Protein AF-A0A820DT49-F1 (afdb_monomer_lite)

Secondary structure (DSSP, 8-state):
------PPPP---TT-----EEEES--SHHHHHHHHHHHHTT-EEEEE--

InterPro domains:
  IPR036291 NAD(P)-binding domain superfamily [SSF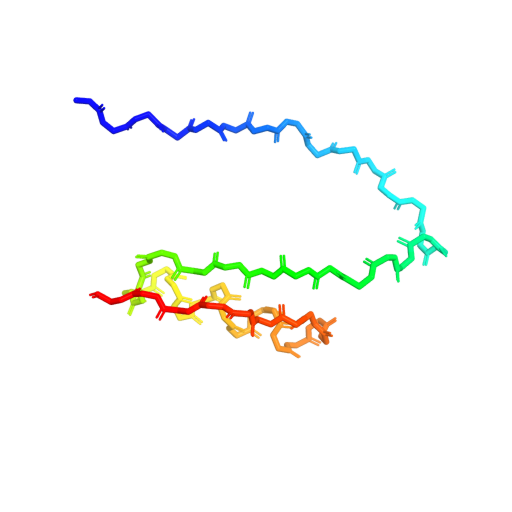51735] (20-49)

pLDDT: mean 74.95, std 18.06, range [35.5, 95.31]

Structure (mmCIF, N/CA/C/O backbone):
data_AF-A0A820DT49-F1
#
_entry.id   AF-A0A820DT49-F1
#
loop_
_atom_site.group_PDB
_atom_site.id
_atom_site.type_symbol
_atom_site.label_atom_id
_atom_site.label_alt_id
_atom_site.label_comp_id
_atom_site.label_asym_id
_atom_site.label_entity_id
_atom_site.label_seq_id
_atom_site.pdbx_PDB_ins_code
_atom_site.Cartn_x
_atom_site.Cartn_y
_atom_site.Cartn_z
_atom_site.occupancy
_atom_site.B_iso_or_equiv
_atom_site.auth_seq_id
_atom_site.auth_comp_id
_atom_site.auth_asym_id
_atom_site.auth_atom_id
_atom_site.pdbx_PDB_model_num
ATOM 1 N N . SER A 1 1 ? 2.588 6.836 -26.111 1.00 35.50 1 SER A N 1
ATOM 2 C CA . SER A 1 1 ? 1.597 7.578 -25.310 1.00 35.50 1 SER A CA 1
ATOM 3 C C . SER A 1 1 ? 0.936 6.648 -24.311 1.00 35.50 1 SER A C 1
ATOM 5 O O . SER A 1 1 ? 0.221 5.751 -24.731 1.00 35.50 1 SER A O 1
ATOM 7 N N . PHE A 1 2 ? 1.207 6.803 -23.013 1.00 43.50 2 PHE A N 1
ATOM 8 C CA . PHE A 1 2 ? 0.465 6.094 -21.963 1.00 43.50 2 PHE A CA 1
ATOM 9 C C . PHE A 1 2 ? -0.790 6.914 -21.644 1.00 43.50 2 PHE A C 1
ATOM 11 O O . PHE A 1 2 ? -0.691 7.995 -21.071 1.00 43.50 2 PHE A O 1
ATOM 18 N N . GLY A 1 3 ? -1.951 6.453 -22.110 1.00 39.12 3 GLY A N 1
ATOM 19 C CA . GLY A 1 3 ? -3.229 7.117 -21.867 1.00 39.12 3 GLY A CA 1
ATOM 20 C C . GLY A 1 3 ? -3.792 6.723 -20.506 1.00 39.12 3 GLY A C 1
ATOM 21 O O . GLY A 1 3 ? -4.049 5.546 -20.263 1.00 39.12 3 GLY A O 1
ATOM 22 N N . TYR A 1 4 ? -4.005 7.697 -19.624 1.00 48.25 4 TYR A N 1
ATOM 23 C CA . TYR A 1 4 ? -4.777 7.494 -18.401 1.00 48.25 4 TYR A CA 1
ATOM 24 C C . TYR A 1 4 ? -6.262 7.560 -18.770 1.00 48.25 4 TYR A C 1
ATOM 26 O O . TYR A 1 4 ? -6.767 8.606 -19.174 1.00 48.25 4 TYR A O 1
ATOM 34 N N . SER A 1 5 ? -6.963 6.429 -18.692 1.00 46.84 5 SER A N 1
ATOM 35 C CA . SER A 1 5 ? -8.415 6.396 -18.872 1.00 46.84 5 SER A CA 1
ATOM 36 C C . SER A 1 5 ? -9.079 6.840 -17.569 1.00 46.84 5 SER A C 1
ATOM 38 O O . SER A 1 5 ? -9.251 6.046 -16.646 1.00 46.84 5 SER A O 1
ATOM 40 N N . THR A 1 6 ? -9.432 8.122 -17.475 1.00 48.62 6 THR A N 1
ATOM 41 C CA . THR A 1 6 ? -10.275 8.632 -16.387 1.00 48.62 6 THR A CA 1
ATOM 42 C C . THR A 1 6 ? -11.709 8.176 -16.639 1.00 48.62 6 THR A C 1
ATOM 44 O O . THR A 1 6 ? -12.452 8.805 -17.393 1.00 48.62 6 THR A O 1
ATOM 47 N N . ARG A 1 7 ? -12.111 7.052 -16.037 1.00 57.22 7 ARG A N 1
ATOM 48 C CA . ARG A 1 7 ? -13.534 6.699 -15.949 1.00 57.22 7 ARG A CA 1
ATOM 49 C C . ARG A 1 7 ? -14.202 7.644 -14.950 1.00 57.22 7 ARG A C 1
ATOM 51 O O . ARG A 1 7 ? -13.651 7.905 -13.886 1.00 57.22 7 ARG A O 1
ATOM 58 N N . ARG A 1 8 ? -15.373 8.179 -15.310 1.00 55.25 8 ARG A N 1
ATOM 59 C CA . ARG A 1 8 ? -16.172 9.028 -14.416 1.00 55.25 8 ARG A CA 1
ATOM 60 C C . ARG A 1 8 ? -16.559 8.237 -13.170 1.00 55.25 8 ARG A C 1
ATOM 62 O O . ARG A 1 8 ? -17.079 7.129 -13.281 1.00 55.25 8 ARG A O 1
ATOM 69 N N . PHE A 1 9 ? -16.331 8.835 -12.009 1.00 59.16 9 PHE A N 1
ATOM 70 C CA . PHE A 1 9 ? -16.813 8.319 -10.737 1.00 59.16 9 PHE A CA 1
ATOM 71 C C . PHE A 1 9 ? -18.320 8.563 -10.652 1.00 59.16 9 PHE A C 1
ATOM 73 O O . PHE A 1 9 ? -18.776 9.702 -10.745 1.00 59.16 9 PHE A O 1
ATOM 80 N N . HIS A 1 10 ? -19.093 7.490 -10.513 1.00 53.78 10 HIS A N 1
ATOM 81 C CA . HIS A 1 10 ? -20.482 7.593 -10.087 1.00 53.78 10 HIS A CA 1
ATOM 82 C C . HIS A 1 10 ? -20.485 7.758 -8.564 1.00 53.78 10 HIS A C 1
ATOM 84 O O . HIS A 1 10 ? -19.742 7.064 -7.872 1.00 53.78 10 HIS A O 1
ATOM 90 N N . HIS A 1 11 ? -21.280 8.696 -8.047 1.00 51.09 11 HIS A N 1
ATOM 91 C CA . HIS A 1 11 ? -21.487 8.848 -6.609 1.00 51.09 11 HIS A CA 1
ATOM 92 C C . HIS A 1 11 ? -22.212 7.595 -6.101 1.00 51.09 11 HIS A C 1
ATOM 94 O O . HIS A 1 11 ? -23.411 7.442 -6.331 1.00 51.09 11 HIS A O 1
ATOM 100 N N . LEU A 1 12 ? -21.466 6.658 -5.511 1.00 61.34 12 LEU A N 1
ATOM 101 C CA . LEU A 1 12 ? -22.043 5.481 -4.872 1.00 61.34 12 LEU A CA 1
ATOM 102 C C . LEU A 1 12 ? -22.701 5.933 -3.568 1.00 61.34 12 LEU A C 1
ATOM 104 O O . LEU A 1 12 ? -22.086 6.633 -2.763 1.00 61.34 12 LEU A O 1
ATOM 108 N N . SER A 1 13 ? -23.967 5.555 -3.391 1.00 55.59 13 SER A N 1
ATOM 109 C CA . SER A 1 13 ? -24.671 5.677 -2.116 1.00 55.59 13 SER A CA 1
ATOM 110 C C . SER A 1 13 ? -23.831 5.018 -1.012 1.00 55.59 13 SER A C 1
ATOM 112 O O . SER A 1 13 ? -23.315 3.922 -1.242 1.00 55.59 13 SER A O 1
ATOM 114 N N . PRO A 1 14 ? -23.716 5.612 0.191 1.00 61.78 14 PRO A N 1
ATOM 115 C CA . PRO A 1 14 ? -22.922 5.058 1.294 1.00 61.78 14 PRO A CA 1
ATOM 116 C C . PRO A 1 14 ? -23.391 3.670 1.773 1.00 61.78 14 PRO A C 1
ATOM 118 O O . PRO A 1 14 ? -22.713 3.051 2.586 1.00 61.78 14 PRO A O 1
ATOM 121 N N . HIS A 1 15 ? -24.530 3.176 1.276 1.00 55.62 15 HIS A N 1
ATOM 122 C CA . HIS A 1 15 ? -25.093 1.869 1.616 1.00 55.62 15 HIS A CA 1
ATOM 123 C C . HIS A 1 15 ? -24.854 0.767 0.573 1.00 55.62 15 HIS A C 1
ATOM 125 O O . HIS A 1 15 ? -25.096 -0.396 0.884 1.00 55.62 15 HIS A O 1
ATOM 131 N N . ASP A 1 16 ? -24.329 1.092 -0.612 1.00 57.06 16 ASP A N 1
ATOM 132 C CA . ASP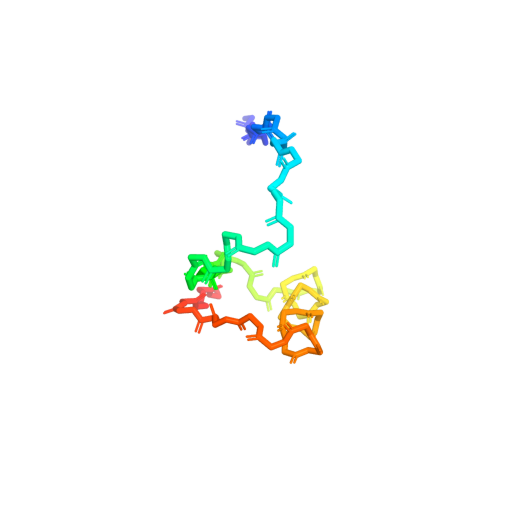 A 1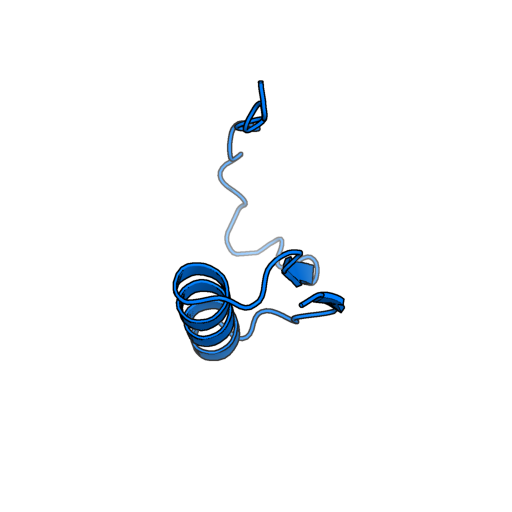 16 ? -23.839 0.096 -1.574 1.00 57.06 16 ASP A CA 1
ATOM 133 C C . ASP A 1 16 ? -22.336 -0.112 -1.365 1.00 57.06 16 ASP A C 1
ATOM 135 O O . ASP A 1 16 ? -21.512 0.092 -2.259 1.00 57.06 16 ASP A O 1
ATOM 139 N N . SER A 1 17 ? -21.955 -0.521 -0.154 1.00 56.22 17 SER A N 1
ATOM 140 C CA . SER A 1 17 ? -20.604 -0.997 0.146 1.00 56.22 17 SER A CA 1
ATOM 141 C C . SER A 1 17 ? -20.396 -2.383 -0.473 1.00 56.22 17 SER A C 1
ATOM 143 O O . SER A 1 17 ? -20.093 -3.355 0.215 1.00 56.22 17 SER A O 1
ATOM 145 N N . SER A 1 18 ? -20.614 -2.507 -1.783 1.00 60.72 18 SER A N 1
ATOM 146 C CA . SER A 1 18 ? -20.076 -3.614 -2.558 1.00 60.72 1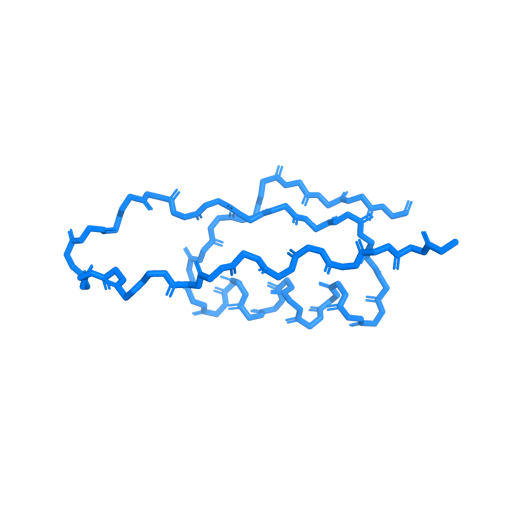8 SER A CA 1
ATOM 147 C C . SER A 1 18 ? -18.570 -3.598 -2.336 1.00 60.72 18 SER A C 1
ATOM 149 O O . SER A 1 18 ? -17.953 -2.592 -2.681 1.00 60.72 18 SER A O 1
ATOM 151 N N . ASP A 1 19 ? -18.016 -4.649 -1.723 1.00 73.06 19 ASP A N 1
ATOM 152 C CA . ASP A 1 19 ? -16.604 -4.781 -1.338 1.00 73.06 19 ASP A CA 1
ATOM 153 C C . ASP A 1 19 ? -15.669 -4.158 -2.385 1.00 73.06 19 ASP A C 1
ATOM 155 O O . ASP A 1 19 ? -15.342 -4.777 -3.406 1.00 73.06 19 ASP A O 1
ATOM 159 N N . ILE A 1 20 ? -15.274 -2.899 -2.164 1.00 80.94 20 ILE A N 1
ATOM 160 C CA . ILE A 1 20 ? -14.452 -2.167 -3.121 1.00 80.94 20 ILE A CA 1
ATOM 161 C C . ILE A 1 20 ? -13.072 -2.813 -3.082 1.00 80.94 20 ILE A C 1
ATOM 163 O O . ILE A 1 20 ? -12.415 -2.872 -2.042 1.00 80.94 20 ILE A O 1
ATOM 167 N N . LYS A 1 21 ? -12.643 -3.315 -4.241 1.00 84.75 21 LYS A N 1
ATOM 168 C CA . LYS A 1 21 ? -11.350 -3.970 -4.426 1.00 84.75 21 LYS A CA 1
ATOM 169 C C . LYS A 1 21 ? -10.449 -3.091 -5.274 1.00 84.75 21 LYS A C 1
ATOM 171 O O . LYS A 1 21 ? -10.827 -2.685 -6.374 1.00 84.75 21 LYS A O 1
ATOM 176 N N . VAL A 1 22 ? -9.244 -2.822 -4.782 1.00 87.25 22 VAL A N 1
ATOM 177 C CA . VAL A 1 22 ? -8.261 -1.966 -5.457 1.00 87.25 22 VAL A CA 1
ATOM 178 C C . VAL A 1 22 ? -7.046 -2.782 -5.884 1.00 87.25 22 VAL A C 1
ATOM 180 O O . VAL A 1 22 ? -6.469 -3.533 -5.100 1.00 87.25 22 VAL A O 1
ATOM 183 N N . GLY A 1 23 ? -6.642 -2.624 -7.145 1.00 89.81 23 GLY A N 1
ATOM 184 C CA . GLY A 1 23 ? -5.381 -3.139 -7.676 1.00 89.81 23 GLY A CA 1
ATOM 185 C C . GLY A 1 23 ? -4.408 -1.999 -7.972 1.00 89.81 23 GLY A C 1
ATOM 186 O O . GLY A 1 23 ? -4.796 -0.988 -8.558 1.00 89.81 23 GLY A O 1
ATOM 187 N N . ILE A 1 24 ? -3.139 -2.156 -7.595 1.00 92.31 24 ILE A N 1
ATOM 188 C CA . ILE A 1 24 ? -2.087 -1.145 -7.767 1.00 92.31 24 ILE A CA 1
ATOM 189 C C . ILE A 1 24 ? -1.033 -1.686 -8.733 1.00 92.31 24 ILE A C 1
ATOM 191 O O . ILE A 1 24 ? -0.221 -2.527 -8.372 1.00 92.31 24 ILE A O 1
ATOM 195 N N . ASN A 1 25 ? -1.017 -1.195 -9.973 1.00 85.38 25 ASN A N 1
ATOM 196 C CA . ASN A 1 25 ? -0.141 -1.743 -11.019 1.00 85.38 25 ASN A CA 1
ATOM 197 C C . ASN A 1 25 ? 1.331 -1.268 -10.950 1.00 85.38 25 ASN A C 1
ATOM 199 O O . ASN A 1 25 ? 2.174 -1.803 -11.659 1.00 85.38 25 ASN A O 1
ATOM 203 N N . ARG A 1 26 ? 1.644 -0.228 -10.160 1.00 85.94 26 ARG A N 1
ATOM 204 C CA . ARG A 1 26 ? 2.996 0.350 -10.012 1.00 85.94 26 ARG A CA 1
ATOM 205 C C . ARG A 1 26 ? 3.233 0.763 -8.559 1.00 85.94 26 ARG A C 1
ATOM 207 O O . ARG A 1 26 ? 2.750 1.818 -8.141 1.00 85.94 26 ARG A O 1
ATOM 214 N N . PHE A 1 27 ? 4.020 0.001 -7.801 1.00 90.44 27 PHE A N 1
ATOM 215 C CA . PHE A 1 27 ? 4.290 0.277 -6.378 1.00 90.44 27 PHE A CA 1
ATOM 216 C C . PHE A 1 27 ? 5.462 1.246 -6.112 1.00 90.44 27 PHE A C 1
ATOM 218 O O . PHE A 1 27 ? 6.335 1.022 -5.275 1.00 90.44 27 PHE A O 1
ATOM 225 N N . GLY A 1 28 ? 5.477 2.362 -6.844 1.00 89.38 28 GLY A N 1
ATOM 226 C CA . GLY A 1 28 ? 6.408 3.471 -6.619 1.00 89.38 28 GLY A CA 1
ATOM 227 C C . GLY A 1 28 ? 5.903 4.457 -5.560 1.00 89.38 28 GLY A C 1
ATOM 228 O O . GLY A 1 28 ? 5.080 4.128 -4.709 1.00 89.38 28 GLY A O 1
ATOM 229 N N . HIS A 1 29 ? 6.343 5.713 -5.643 1.00 92.12 29 HIS A N 1
ATOM 230 C CA . HIS A 1 29 ? 5.893 6.772 -4.731 1.00 92.12 29 HIS A CA 1
ATOM 231 C C . HIS A 1 29 ? 4.357 6.910 -4.689 1.00 92.12 29 HIS A C 1
ATOM 233 O O . HIS A 1 29 ? 3.775 6.882 -3.610 1.00 92.12 29 HIS A O 1
ATOM 239 N N . ILE A 1 30 ? 3.700 6.961 -5.854 1.00 93.31 30 ILE A N 1
ATOM 240 C CA . ILE A 1 30 ? 2.234 7.078 -5.952 1.00 93.31 30 ILE A CA 1
ATOM 241 C C . ILE A 1 30 ? 1.537 5.797 -5.477 1.00 93.31 30 ILE A C 1
ATOM 243 O O . ILE A 1 30 ? 0.570 5.873 -4.728 1.00 93.31 30 ILE A O 1
ATOM 247 N N . GLY A 1 31 ? 2.048 4.619 -5.851 1.00 92.19 31 GLY A N 1
ATOM 248 C CA . GLY A 1 31 ? 1.465 3.342 -5.430 1.00 92.19 31 GLY A CA 1
ATOM 249 C C . GLY A 1 31 ? 1.427 3.181 -3.909 1.00 92.19 31 GLY A C 1
ATOM 250 O O . GLY A 1 31 ? 0.425 2.724 -3.371 1.00 92.19 31 GLY A O 1
ATOM 251 N N . ARG A 1 32 ? 2.469 3.646 -3.206 1.00 94.12 32 ARG A N 1
ATOM 252 C CA . ARG A 1 32 ? 2.507 3.660 -1.734 1.00 94.12 32 ARG A CA 1
ATOM 253 C C . ARG A 1 32 ? 1.480 4.608 -1.110 1.00 94.12 32 ARG A C 1
ATOM 255 O O . ARG A 1 32 ? 0.890 4.260 -0.093 1.00 94.12 32 ARG A O 1
ATOM 262 N N . LEU A 1 33 ? 1.249 5.778 -1.712 1.00 95.31 33 LEU A N 1
ATOM 263 C CA . LEU A 1 33 ? 0.232 6.725 -1.236 1.00 95.31 33 LEU A CA 1
ATOM 264 C C . LEU A 1 33 ? -1.180 6.149 -1.384 1.00 95.31 33 LEU A C 1
ATOM 266 O O . LEU A 1 33 ? -1.960 6.195 -0.437 1.00 95.31 33 LEU A O 1
ATOM 270 N N . VAL A 1 34 ? -1.476 5.559 -2.546 1.00 91.75 34 VAL A N 1
ATOM 271 C CA . VAL A 1 34 ? -2.771 4.918 -2.821 1.00 91.75 34 VAL A CA 1
ATOM 272 C C . VAL A 1 34 ? -3.003 3.733 -1.885 1.00 91.75 34 VAL A C 1
ATOM 274 O O . VAL A 1 34 ? -4.088 3.601 -1.332 1.00 91.75 34 VAL A O 1
ATOM 277 N N . PHE A 1 35 ? -1.980 2.906 -1.657 1.00 92.06 35 PHE A N 1
ATOM 278 C CA . PHE A 1 35 ? -2.067 1.777 -0.732 1.00 92.06 35 PHE A CA 1
ATOM 279 C C . PHE A 1 35 ? -2.388 2.216 0.697 1.00 92.06 35 PHE A C 1
ATOM 281 O O . PHE A 1 35 ? -3.266 1.639 1.329 1.00 92.06 35 PHE A O 1
ATOM 288 N N . ARG A 1 36 ? -1.718 3.264 1.191 1.00 94.38 36 ARG A N 1
ATOM 289 C CA . ARG A 1 36 ? -1.982 3.800 2.530 1.00 94.38 36 ARG A CA 1
ATOM 290 C C . ARG A 1 36 ? -3.421 4.300 2.669 1.00 94.38 36 ARG A C 1
ATOM 292 O O . ARG A 1 36 ? -4.088 3.920 3.619 1.00 94.38 36 ARG A O 1
ATOM 299 N N . CYS A 1 37 ? -3.898 5.079 1.702 1.00 92.56 37 CYS A N 1
ATOM 300 C CA . CYS A 1 37 ? -5.272 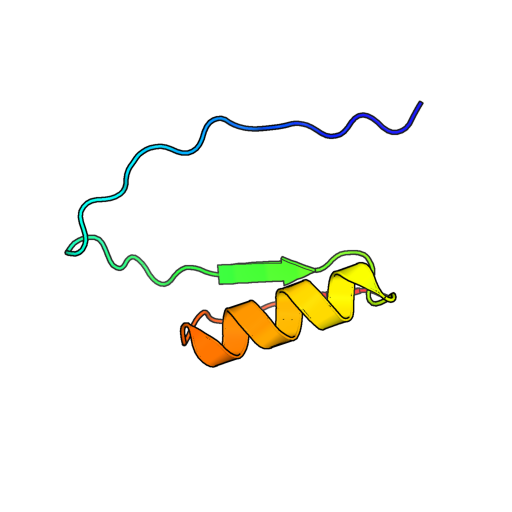5.581 1.706 1.00 92.56 37 CYS A CA 1
ATOM 301 C C . CYS A 1 37 ? -6.295 4.435 1.660 1.00 92.56 37 CYS A C 1
ATOM 303 O O . CYS A 1 37 ? -7.258 4.442 2.415 1.00 92.56 37 CYS A O 1
ATOM 305 N N . ALA A 1 38 ? -6.052 3.402 0.846 1.00 90.38 38 ALA A N 1
ATOM 306 C CA . ALA A 1 38 ? -6.923 2.231 0.803 1.00 90.38 38 ALA A CA 1
ATOM 307 C C . ALA A 1 38 ? -7.005 1.514 2.164 1.00 90.38 38 ALA A C 1
ATOM 309 O O . ALA A 1 38 ? -8.091 1.115 2.567 1.00 90.38 38 ALA A O 1
ATOM 310 N N . LEU A 1 39 ? -5.889 1.388 2.890 1.00 88.75 39 LEU A N 1
ATOM 311 C CA . LEU A 1 39 ? -5.889 0.797 4.232 1.00 88.75 39 LEU A CA 1
ATOM 312 C C . LEU A 1 39 ? -6.627 1.660 5.264 1.00 88.75 39 LEU A C 1
ATOM 314 O O . LEU A 1 39 ? -7.357 1.111 6.085 1.00 88.75 39 LEU A O 1
ATOM 318 N N . GLU A 1 40 ? -6.445 2.982 5.226 1.00 92.44 40 GLU A N 1
ATOM 319 C CA . GLU A 1 40 ? -7.127 3.930 6.125 1.00 92.44 40 GLU A CA 1
ATOM 320 C C . GLU A 1 40 ? -8.653 3.900 5.937 1.00 92.44 40 GLU A C 1
ATOM 322 O O . GLU A 1 40 ? -9.395 3.960 6.913 1.00 92.44 40 GLU A O 1
ATOM 327 N N . GLU A 1 41 ? -9.113 3.714 4.700 1.00 86.94 41 GLU A N 1
ATOM 328 C CA . GLU A 1 41 ? -10.534 3.628 4.338 1.00 86.94 41 GLU A CA 1
ATOM 329 C C . GLU A 1 41 ? -11.112 2.199 4.452 1.00 86.94 41 GLU A C 1
ATOM 331 O O . GLU A 1 41 ? -12.265 1.961 4.096 1.00 86.94 41 GLU A O 1
ATOM 336 N N . GLY A 1 42 ? -10.324 1.215 4.908 1.00 83.81 42 GLY A N 1
ATOM 337 C CA . GLY A 1 42 ? -10.771 -0.180 5.031 1.00 83.81 42 GLY A CA 1
ATOM 338 C C . GLY A 1 42 ? -11.043 -0.882 3.692 1.00 83.81 42 GLY A C 1
ATOM 339 O O . GLY A 1 42 ? -11.754 -1.885 3.642 1.00 83.81 42 GLY A O 1
ATOM 340 N N . ILE A 1 43 ? -10.482 -0.369 2.599 1.00 87.38 43 ILE A N 1
ATOM 341 C CA . ILE A 1 43 ? -10.644 -0.893 1.242 1.00 87.38 43 ILE A CA 1
ATOM 342 C C . ILE A 1 43 ? -9.711 -2.091 1.030 1.00 87.38 43 ILE A C 1
ATOM 344 O O . ILE A 1 43 ? -8.521 -2.057 1.357 1.00 87.38 43 ILE A O 1
ATOM 348 N N . GLN A 1 44 ? -10.224 -3.155 0.408 1.00 88.56 44 GLN A N 1
ATOM 349 C CA . GLN A 1 44 ? -9.433 -4.352 0.149 1.00 88.56 44 GLN A CA 1
ATOM 350 C C . GLN A 1 44 ? -8.485 -4.139 -1.039 1.00 88.56 44 GLN A C 1
ATOM 352 O O . GLN A 1 44 ? -8.905 -4.047 -2.194 1.00 88.56 44 GLN A O 1
ATOM 357 N N . VAL A 1 45 ? -7.177 -4.136 -0.782 1.00 87.88 45 VAL A N 1
ATOM 358 C CA . VAL A 1 45 ? -6.171 -4.173 -1.851 1.00 87.88 45 VAL A CA 1
ATOM 359 C C . VAL A 1 45 ? -5.944 -5.624 -2.276 1.00 87.88 45 VAL A C 1
ATOM 361 O O . VAL A 1 45 ? -5.512 -6.447 -1.474 1.00 87.88 45 VAL A O 1
ATOM 364 N N . VAL A 1 46 ? -6.236 -5.945 -3.538 1.00 88.31 46 VAL A N 1
ATOM 365 C CA . VAL A 1 46 ? -6.227 -7.331 -4.052 1.00 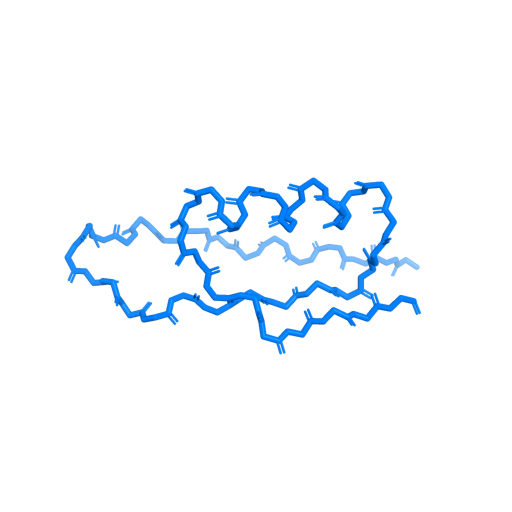88.31 46 VAL A CA 1
ATOM 366 C C . VAL A 1 46 ? -5.009 -7.675 -4.902 1.00 88.31 46 VAL A C 1
ATOM 368 O O . VAL A 1 46 ? -4.729 -8.849 -5.122 1.00 88.31 46 VAL A O 1
ATOM 371 N N . ALA A 1 47 ? -4.283 -6.671 -5.392 1.00 84.12 47 ALA A N 1
ATOM 372 C CA . ALA A 1 47 ? -3.076 -6.881 -6.180 1.00 84.12 47 ALA A CA 1
ATOM 373 C C . ALA A 1 47 ? -2.144 -5.673 -6.087 1.00 84.12 47 ALA A C 1
ATOM 375 O O . ALA A 1 47 ? -2.596 -4.526 -6.152 1.00 84.12 47 ALA A O 1
ATOM 376 N N . VAL A 1 48 ? -0.842 -5.937 -5.993 1.00 81.62 48 VAL A N 1
ATOM 377 C CA . VAL A 1 48 ? 0.216 -4.928 -6.081 1.00 81.62 48 VAL A CA 1
ATOM 378 C C . VAL A 1 48 ? 1.295 -5.455 -7.023 1.00 81.62 48 VAL A C 1
ATOM 380 O O . VAL A 1 48 ? 1.939 -6.454 -6.717 1.00 81.62 48 VAL A O 1
ATOM 383 N N . ASN A 1 49 ? 1.491 -4.775 -8.153 1.00 78.31 49 ASN A N 1
ATOM 384 C CA . ASN A 1 49 ? 2.555 -5.062 -9.114 1.00 78.31 49 ASN A CA 1
ATOM 385 C C . ASN A 1 49 ? 3.642 -3.973 -9.018 1.00 78.31 49 ASN A C 1
ATOM 387 O O . ASN A 1 49 ? 3.337 -2.785 -8.838 1.00 78.31 49 ASN A O 1
ATOM 391 N N . GLY A 1 50 ? 4.909 -4.386 -9.103 1.00 65.19 50 GLY A N 1
ATOM 392 C CA . GLY A 1 50 ? 6.103 -3.542 -8.964 1.00 65.19 50 GLY A CA 1
ATOM 393 C C . GLY A 1 50 ? 6.953 -3.550 -10.218 1.00 65.19 50 GLY A C 1
ATOM 394 O O . GLY A 1 50 ? 7.229 -4.665 -10.705 1.00 65.19 50 GLY A O 1
#

Organism: NCBI:txid392033

Radius of gyration: 12.52 Å; chains: 1; bounding box: 32×16×31 Å

Foldseek 3Di:
DDDDPDDDDDPDDPPPPPQAEDEAQACDPVSVVVVVVCVVVVHHHDYYHD

Sequence (50 aa):
SFGYSTRRFHHLSPHDSSDIKVGINRFGHIGRLVFRCALEEGIQVVAVNG